Protein AF-A0A5C6FX57-F1 (afdb_monomer)

Secondary structure (DSSP, 8-state):
--HHHHHHHHHHHHHHHHHHHHHHHHHHHHHHHHHHHTT----HHHHHHHHHTT--HHHHHHHHHHHHHTT----HHHHHHHHHTT--HHHHHHHHHHHHHTT----HHHHHHHHHHHHHT-

Solvent-accessible surface area (backbone atoms only — not comparable to full-atom values): 6804 Å² total; per-residue (Å²): 130,61,67,67,61,52,50,53,52,50,51,52,52,50,53,52,50,51,51,52,52,50,49,55,50,52,65,54,47,54,52,48,51,53,30,47,75,59,74,42,90,66,49,70,65,58,56,51,51,37,50,76,69,71,45,70,54,61,58,54,42,53,22,46,41,50,26,41,73,54,72,44,94,76,57,70,66,57,55,50,49,38,41,73,72,53,21,43,48,61,60,35,24,51,52,54,31,50,37,52,74,69,70,49,93,78,56,70,68,58,49,43,51,50,24,25,54,64,48,72,77,109

Mean predicted aligned error: 9.22 Å

InterPro domains:
  IPR022853 Flotillin-like protein FloA [PF12127] (12-117)

Organism: NCBI:txid2527996

Foldseek 3Di:
DDVVVVVVVVVVVVVVVCVVVVVVVVVLVVLVVLCVVLVAPDDSVNSVVCVVVVHPSNQLSVLVSLQSVLVHDDHSVLLVVLVVLVFRSNVLSVVNSVCSVVVHDDDSVVSSVVRNVVRVVD

pLDDT: mean 81.26, std 10.36, range [54.94, 93.69]

Radius of gyration: 20.28 Å; Cα contacts (8 Å, |Δi|>4): 109; chains: 1; bounding box: 47×22×67 Å

Structure (mmCIF, N/CA/C/O backbone):
data_AF-A0A5C6FX57-F1
#
_entry.id   AF-A0A5C6FX57-F1
#
loop_
_atom_site.group_PDB
_atom_site.id
_atom_site.typ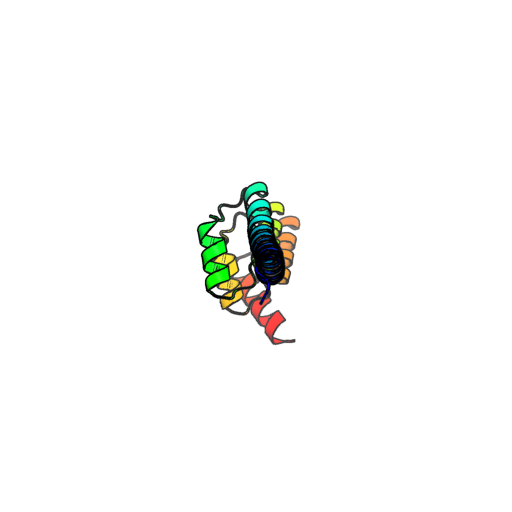e_symbol
_atom_site.label_atom_id
_atom_site.label_alt_id
_atom_site.label_comp_id
_atom_site.label_asym_id
_atom_site.label_entity_id
_atom_site.label_seq_id
_atom_site.pdbx_PDB_ins_code
_atom_site.Cartn_x
_atom_site.Cartn_y
_atom_site.Cartn_z
_atom_site.occupancy
_atom_site.B_iso_or_equiv
_atom_site.auth_seq_id
_atom_site.auth_comp_id
_atom_site.auth_asym_id
_atom_site.auth_atom_id
_atom_site.pdbx_PDB_model_num
ATOM 1 N N . MET A 1 1 ? 19.496 -1.431 -48.154 1.00 57.31 1 MET A N 1
ATOM 2 C CA . MET A 1 1 ? 18.707 -0.801 -47.073 1.00 57.31 1 MET A CA 1
ATOM 3 C C . MET A 1 1 ? 19.637 0.145 -46.346 1.00 57.31 1 MET A C 1
ATOM 5 O O . MET A 1 1 ? 20.649 -0.314 -45.841 1.00 57.31 1 MET A O 1
ATOM 9 N N . ASN A 1 2 ? 19.368 1.446 -46.405 1.00 75.31 2 ASN A N 1
ATOM 10 C CA . ASN A 1 2 ? 20.302 2.470 -45.937 1.00 75.31 2 ASN A CA 1
ATOM 11 C C . ASN A 1 2 ? 20.454 2.373 -44.413 1.00 75.31 2 ASN A C 1
ATOM 13 O O . ASN A 1 2 ? 19.446 2.355 -43.707 1.00 75.31 2 ASN A O 1
ATOM 17 N N . ASN A 1 3 ? 21.689 2.325 -43.910 1.00 80.38 3 ASN A N 1
ATOM 18 C CA . ASN A 1 3 ? 21.979 2.251 -42.473 1.00 80.38 3 ASN A CA 1
ATOM 19 C C . ASN A 1 3 ? 21.306 3.388 -41.682 1.00 80.38 3 ASN A C 1
ATOM 21 O O . ASN A 1 3 ? 20.881 3.169 -40.554 1.00 80.38 3 ASN A O 1
ATOM 25 N N . GLU A 1 4 ? 21.119 4.550 -42.310 1.00 83.56 4 GLU A N 1
ATOM 26 C CA . GLU A 1 4 ? 20.362 5.692 -41.778 1.00 83.56 4 GLU A CA 1
ATOM 27 C C . GLU A 1 4 ? 18.907 5.335 -41.422 1.00 83.56 4 GLU A C 1
ATOM 29 O O . GLU A 1 4 ? 18.419 5.668 -40.346 1.00 83.56 4 GLU A O 1
ATOM 34 N N . LEU A 1 5 ? 18.211 4.587 -42.288 1.00 83.38 5 LEU A N 1
ATOM 35 C CA . LEU A 1 5 ? 16.834 4.140 -42.035 1.00 83.38 5 LEU A CA 1
ATOM 36 C C . LEU A 1 5 ? 16.777 3.147 -40.868 1.00 83.38 5 LEU A C 1
ATOM 38 O O . LEU A 1 5 ? 15.864 3.207 -40.049 1.00 83.38 5 LEU A O 1
ATOM 42 N N . ILE A 1 6 ? 17.770 2.260 -40.767 1.00 86.19 6 ILE A N 1
ATOM 43 C CA . ILE A 1 6 ? 17.876 1.296 -39.665 1.00 86.19 6 ILE A CA 1
ATOM 44 C C . ILE A 1 6 ? 18.150 2.036 -38.347 1.00 86.19 6 ILE 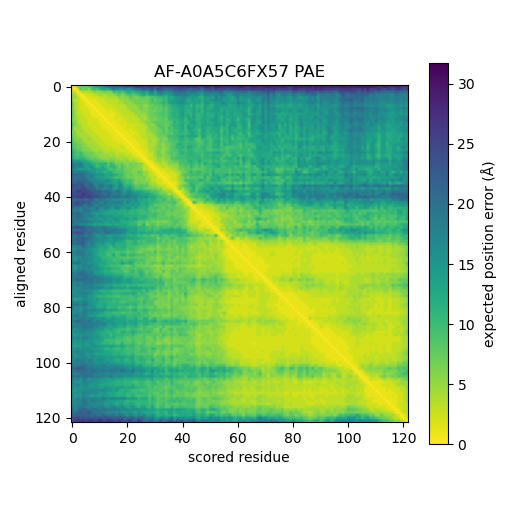A C 1
ATOM 46 O O . ILE A 1 6 ? 17.496 1.749 -37.348 1.00 86.19 6 ILE A O 1
ATOM 50 N N . ALA A 1 7 ? 19.049 3.024 -38.347 1.00 87.06 7 ALA A N 1
ATOM 51 C CA . ALA A 1 7 ? 19.370 3.828 -37.171 1.00 87.06 7 ALA A CA 1
ATOM 52 C C . ALA A 1 7 ? 18.152 4.611 -36.652 1.00 87.06 7 ALA A C 1
ATOM 54 O O . ALA A 1 7 ? 17.883 4.593 -35.452 1.00 87.06 7 ALA A O 1
ATOM 55 N N . VAL A 1 8 ? 17.370 5.230 -37.545 1.00 89.44 8 VAL A N 1
ATOM 56 C CA . VAL A 1 8 ? 16.142 5.953 -37.173 1.00 89.44 8 VAL A CA 1
ATOM 57 C C . VAL A 1 8 ? 15.088 5.008 -36.590 1.00 89.44 8 VAL A C 1
ATOM 59 O O . VAL A 1 8 ? 14.486 5.325 -35.565 1.00 89.44 8 VAL A O 1
ATOM 62 N N . ILE A 1 9 ? 14.889 3.828 -37.189 1.00 89.50 9 ILE A N 1
ATOM 63 C CA . ILE A 1 9 ? 13.929 2.833 -36.685 1.00 89.50 9 ILE A CA 1
ATOM 64 C C . ILE A 1 9 ? 14.350 2.321 -35.304 1.00 89.50 9 ILE A C 1
ATOM 66 O O . ILE A 1 9 ? 13.518 2.253 -34.401 1.00 89.50 9 ILE A O 1
ATOM 70 N N . VAL A 1 10 ? 15.634 2.006 -35.110 1.00 91.50 10 VAL A N 1
ATOM 71 C CA . VAL A 1 10 ? 16.163 1.545 -33.818 1.00 91.50 10 VAL A CA 1
ATOM 72 C C . VAL A 1 10 ? 16.041 2.638 -32.757 1.00 91.50 10 VAL A C 1
ATOM 74 O O . VAL A 1 10 ? 15.576 2.355 -31.656 1.00 91.50 10 VAL A O 1
ATOM 77 N N . ALA A 1 11 ? 16.387 3.886 -33.079 1.00 90.81 11 ALA A N 1
ATOM 78 C CA . ALA A 1 11 ? 16.260 5.012 -32.156 1.00 90.81 11 ALA A CA 1
ATOM 79 C C . ALA A 1 11 ? 14.798 5.268 -31.754 1.00 90.81 11 ALA A C 1
ATOM 81 O O . ALA A 1 11 ? 14.513 5.469 -30.572 1.00 90.81 11 ALA A O 1
ATOM 82 N N . ALA A 1 12 ? 13.863 5.196 -32.707 1.00 90.56 12 ALA A N 1
ATOM 83 C CA . ALA A 1 12 ? 12.434 5.320 -32.432 1.00 90.56 12 ALA A CA 1
ATOM 84 C C . ALA A 1 12 ? 11.930 4.189 -31.519 1.00 90.56 12 ALA A C 1
ATOM 86 O O . ALA A 1 12 ? 11.226 4.450 -30.543 1.00 90.56 12 ALA A O 1
ATOM 87 N N . PHE A 1 13 ? 12.340 2.944 -31.778 1.00 92.88 13 PHE A N 1
ATOM 88 C CA . PHE A 1 13 ? 11.988 1.803 -30.930 1.00 92.88 13 PHE A CA 1
ATOM 89 C C . PHE A 1 13 ? 12.553 1.942 -29.514 1.00 92.88 13 PHE A C 1
ATOM 91 O O . PHE A 1 13 ? 11.846 1.684 -28.539 1.00 92.88 13 PHE A O 1
ATOM 98 N N . LEU A 1 14 ? 13.804 2.392 -29.388 1.00 93.69 14 LEU A N 1
ATOM 99 C CA . LEU A 1 14 ? 14.455 2.606 -28.099 1.00 93.69 14 LEU A CA 1
ATOM 100 C C . LEU A 1 14 ? 13.744 3.702 -27.294 1.00 93.69 14 LEU A C 1
ATOM 102 O O . LEU A 1 14 ? 13.498 3.527 -26.103 1.00 93.69 14 LEU A O 1
ATOM 106 N N . ALA A 1 15 ? 13.359 4.802 -27.946 1.00 91.75 15 ALA A N 1
ATOM 107 C CA . ALA A 1 15 ? 12.623 5.891 -27.313 1.00 91.75 15 ALA A CA 1
ATOM 108 C C . ALA A 1 15 ? 11.255 5.427 -26.783 1.00 91.75 15 ALA A C 1
ATOM 110 O O . ALA A 1 15 ? 10.903 5.719 -25.639 1.00 91.75 15 ALA A O 1
ATOM 111 N N . VAL A 1 16 ? 10.509 4.650 -27.577 1.00 91.81 16 VAL A N 1
ATOM 112 C CA . VAL A 1 16 ? 9.226 4.066 -27.151 1.00 91.81 16 VAL A CA 1
ATOM 113 C C . VAL A 1 16 ? 9.430 3.078 -26.002 1.00 91.81 16 VAL A C 1
ATOM 115 O O . VAL A 1 16 ? 8.698 3.126 -25.015 1.00 91.81 16 VAL A O 1
ATOM 118 N N . PHE A 1 17 ? 10.446 2.219 -26.082 1.00 92.19 17 PHE A N 1
ATOM 119 C CA . PHE A 1 17 ? 10.761 1.259 -25.026 1.00 92.19 17 PHE A CA 1
ATOM 120 C C . PHE A 1 17 ? 11.077 1.956 -23.696 1.00 92.19 17 PHE A C 1
ATOM 122 O O . PHE A 1 17 ? 10.507 1.605 -22.663 1.00 92.19 17 PHE A O 1
ATOM 129 N N . ILE A 1 18 ? 11.918 2.994 -23.723 1.00 90.06 18 ILE A N 1
ATOM 130 C CA . ILE A 1 18 ? 12.254 3.794 -22.538 1.00 90.06 18 ILE A CA 1
ATOM 131 C C . ILE A 1 18 ? 10.998 4.455 -21.958 1.00 90.06 18 ILE A C 1
ATOM 133 O O . ILE A 1 18 ? 10.802 4.411 -20.745 1.00 90.06 18 ILE A O 1
ATOM 137 N N . LEU A 1 19 ? 10.116 5.012 -22.793 1.00 88.75 19 LEU A N 1
ATOM 138 C CA . LEU A 1 19 ? 8.856 5.618 -22.346 1.00 88.75 19 LEU A CA 1
ATOM 139 C C . LEU A 1 19 ? 7.922 4.618 -21.656 1.00 88.75 19 LEU A C 1
ATOM 141 O O . LEU A 1 19 ? 7.332 4.935 -20.618 1.00 88.75 19 LEU A O 1
ATOM 145 N N . VAL A 1 20 ? 7.794 3.407 -22.201 1.00 86.69 20 VAL A N 1
ATOM 146 C CA . VAL A 1 20 ? 6.977 2.341 -21.605 1.00 86.69 20 VAL A CA 1
ATOM 147 C C . VAL A 1 20 ? 7.561 1.915 -20.262 1.00 86.69 20 VAL A C 1
ATOM 149 O O . VAL A 1 20 ? 6.840 1.885 -19.263 1.00 86.69 20 VAL A O 1
ATOM 152 N N . VAL A 1 21 ? 8.869 1.651 -20.203 1.00 84.31 21 VAL A N 1
ATOM 153 C CA . VAL A 1 21 ? 9.545 1.259 -18.959 1.00 84.31 21 VAL A CA 1
ATOM 154 C C . VAL A 1 21 ? 9.431 2.363 -17.908 1.00 84.31 21 VAL A C 1
ATOM 156 O O . VAL A 1 21 ? 9.048 2.078 -16.774 1.00 84.31 21 VAL A O 1
ATOM 159 N N . ALA A 1 22 ? 9.677 3.622 -18.278 1.00 82.81 22 ALA A N 1
ATOM 160 C CA . ALA A 1 22 ? 9.555 4.766 -17.379 1.00 82.81 22 ALA A CA 1
ATOM 161 C C . ALA A 1 22 ? 8.127 4.911 -16.837 1.00 82.81 22 ALA A C 1
ATOM 163 O O . ALA A 1 22 ? 7.935 5.121 -15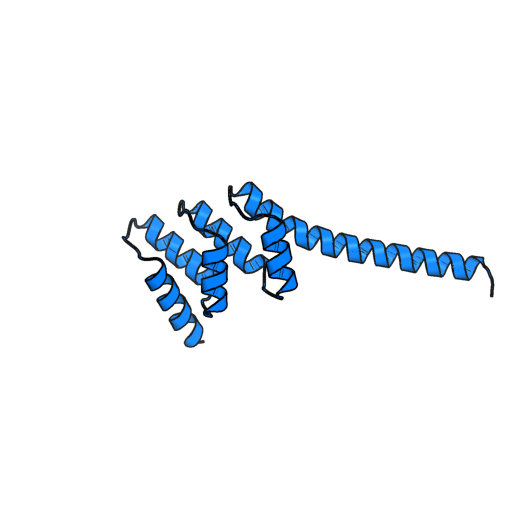.641 1.00 82.81 22 ALA A O 1
ATOM 164 N N . THR A 1 23 ? 7.114 4.730 -17.686 1.00 78.44 23 THR A N 1
ATOM 165 C CA . THR A 1 23 ? 5.707 4.800 -17.275 1.00 78.44 23 THR A CA 1
ATOM 166 C C . THR A 1 23 ? 5.359 3.676 -16.298 1.00 78.44 23 THR A C 1
ATOM 168 O O . THR A 1 23 ? 4.753 3.927 -15.257 1.00 78.44 23 THR A O 1
ATOM 171 N N . VAL A 1 24 ? 5.791 2.441 -16.566 1.00 76.88 24 VAL A N 1
ATOM 172 C CA . VAL A 1 24 ? 5.585 1.304 -15.653 1.00 76.88 24 VAL A CA 1
ATOM 173 C C . VAL A 1 24 ? 6.286 1.535 -14.310 1.00 76.88 24 VAL A C 1
ATOM 175 O O . VAL A 1 24 ? 5.679 1.285 -13.264 1.00 76.88 24 VAL A O 1
ATOM 178 N N . PHE A 1 25 ? 7.513 2.067 -14.327 1.00 75.69 25 PHE A N 1
ATOM 179 C CA . PHE A 1 25 ? 8.267 2.426 -13.124 1.00 75.69 25 PHE A CA 1
ATOM 180 C C . PHE A 1 25 ? 7.566 3.514 -12.305 1.00 75.69 25 PHE A C 1
ATOM 182 O O . PHE A 1 25 ? 7.366 3.344 -11.102 1.00 75.69 25 PHE A O 1
ATOM 189 N N . LEU A 1 26 ? 7.117 4.600 -12.939 1.00 71.62 26 LEU A N 1
ATOM 190 C CA . LEU A 1 26 ? 6.394 5.684 -12.266 1.00 71.62 26 LEU A CA 1
ATOM 191 C C . LEU A 1 26 ? 5.069 5.204 -11.655 1.00 71.62 26 LEU A C 1
ATOM 193 O O . LEU A 1 26 ? 4.702 5.626 -10.556 1.00 71.62 26 LEU A O 1
ATOM 197 N N . LEU A 1 27 ? 4.370 4.281 -12.322 1.00 66.81 27 LEU A N 1
ATOM 198 C CA . LEU A 1 27 ? 3.157 3.646 -11.795 1.00 66.81 27 LEU A CA 1
ATOM 199 C C . LEU A 1 27 ? 3.432 2.725 -10.596 1.00 66.81 27 LEU A C 1
ATOM 201 O O . LEU A 1 27 ? 2.528 2.482 -9.804 1.00 66.81 27 LEU A O 1
ATOM 205 N N . LEU A 1 28 ? 4.646 2.184 -10.464 1.00 66.81 28 LEU A N 1
ATOM 206 C CA . LEU A 1 28 ? 5.065 1.374 -9.314 1.00 66.81 28 LEU A CA 1
ATOM 207 C C . LEU A 1 28 ? 5.484 2.243 -8.121 1.00 66.81 28 LEU A C 1
ATOM 209 O O . LEU A 1 28 ? 5.153 1.926 -6.981 1.00 66.81 28 LEU A O 1
ATOM 213 N N . ILE A 1 29 ? 6.186 3.346 -8.387 1.00 69.25 29 ILE A N 1
ATOM 214 C CA . ILE A 1 29 ? 6.726 4.233 -7.351 1.00 69.25 29 ILE A CA 1
ATOM 215 C C . ILE A 1 29 ? 5.617 5.039 -6.666 1.00 69.25 29 ILE A C 1
ATOM 217 O O . ILE A 1 29 ? 5.672 5.223 -5.454 1.00 69.25 29 ILE A O 1
ATOM 221 N N . ARG A 1 30 ? 4.593 5.491 -7.404 1.00 68.25 30 ARG A N 1
ATOM 222 C CA . ARG A 1 30 ? 3.509 6.325 -6.851 1.00 68.25 30 ARG A CA 1
ATOM 223 C C . ARG A 1 30 ? 2.774 5.682 -5.656 1.00 68.25 30 ARG A C 1
ATOM 225 O O . ARG A 1 30 ? 2.761 6.310 -4.599 1.00 68.25 30 ARG A O 1
ATOM 232 N N . PRO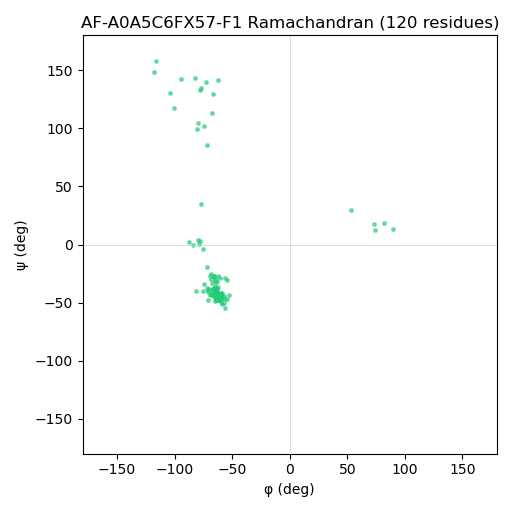 A 1 31 ? 2.225 4.453 -5.756 1.00 65.62 31 PRO A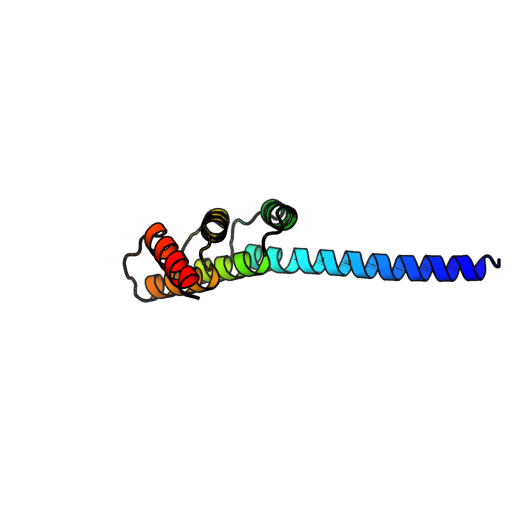 N 1
ATOM 233 C CA . PRO A 1 31 ? 1.562 3.800 -4.624 1.00 65.62 31 PRO A CA 1
ATOM 234 C C . PRO A 1 31 ? 2.526 3.493 -3.475 1.00 65.62 31 PRO A C 1
ATOM 236 O O . PRO A 1 31 ? 2.160 3.612 -2.310 1.00 65.62 31 PRO A O 1
ATOM 239 N N . TRP A 1 32 ? 3.773 3.126 -3.788 1.00 68.00 32 TRP A N 1
ATOM 240 C CA . TRP A 1 32 ? 4.779 2.834 -2.768 1.00 68.00 32 TRP A CA 1
ATOM 241 C C . TRP A 1 32 ? 5.134 4.061 -1.931 1.00 68.00 32 TRP A C 1
ATOM 243 O O . TRP A 1 32 ? 5.144 3.991 -0.703 1.00 68.00 32 TRP A O 1
ATOM 253 N N . LEU A 1 33 ? 5.359 5.196 -2.592 1.00 64.56 33 LEU A N 1
ATOM 254 C CA . LEU A 1 33 ? 5.696 6.447 -1.929 1.00 64.56 33 LEU A CA 1
ATOM 255 C C . LEU A 1 33 ? 4.549 6.933 -1.034 1.00 64.56 33 LEU A C 1
ATOM 257 O O . LEU A 1 33 ? 4.798 7.414 0.066 1.00 64.56 33 LEU A O 1
ATOM 261 N N . GLN A 1 34 ? 3.301 6.751 -1.472 1.00 65.06 34 GLN A N 1
ATOM 262 C CA . GLN A 1 34 ? 2.113 7.093 -0.689 1.00 65.06 34 GLN A CA 1
ATOM 263 C C . GLN A 1 34 ? 2.042 6.285 0.614 1.00 65.06 34 GLN A C 1
ATOM 265 O O . GLN A 1 34 ? 1.793 6.854 1.675 1.00 65.06 34 GLN A O 1
ATOM 270 N N . VAL A 1 35 ? 2.330 4.979 0.572 1.00 65.31 35 VAL A N 1
ATOM 271 C CA . VAL A 1 35 ? 2.343 4.152 1.789 1.00 65.31 35 VAL A CA 1
ATOM 272 C C . VAL A 1 35 ? 3.530 4.488 2.696 1.00 65.31 35 VAL A C 1
ATOM 274 O O . VAL A 1 35 ? 3.358 4.571 3.912 1.00 65.31 35 VAL A O 1
ATOM 277 N N . PHE A 1 36 ? 4.709 4.743 2.119 1.00 62.94 36 PHE A N 1
ATOM 278 C CA . PHE A 1 36 ? 5.902 5.130 2.875 1.00 62.94 36 PHE A CA 1
ATOM 279 C C . PHE A 1 36 ? 5.711 6.465 3.615 1.00 62.94 36 PHE A C 1
ATOM 281 O O . PHE A 1 36 ? 6.007 6.561 4.804 1.00 62.94 36 PHE A O 1
ATOM 288 N N . LEU A 1 37 ? 5.146 7.476 2.943 1.00 59.03 37 LEU A N 1
ATOM 289 C CA . LEU A 1 37 ? 4.832 8.785 3.535 1.00 59.03 37 LEU A CA 1
ATOM 290 C C . LEU A 1 37 ? 3.755 8.707 4.622 1.00 59.03 37 LEU A C 1
ATOM 292 O O . LEU A 1 37 ? 3.754 9.520 5.540 1.00 59.03 37 LEU A O 1
ATOM 296 N N . SER A 1 38 ? 2.866 7.718 4.542 1.00 59.00 38 SER A N 1
ATOM 297 C CA . SER A 1 38 ? 1.802 7.506 5.530 1.00 59.00 38 SER A CA 1
ATOM 298 C C . SER A 1 38 ? 2.292 6.798 6.799 1.00 59.00 38 SER A C 1
ATOM 300 O O . SER A 1 38 ? 1.485 6.463 7.659 1.00 59.00 38 SER A O 1
ATOM 302 N N . GLY A 1 39 ? 3.599 6.526 6.925 1.00 54.94 39 GLY A N 1
ATOM 303 C CA . GLY A 1 39 ? 4.166 5.791 8.062 1.00 54.94 39 GLY A CA 1
ATOM 304 C C . GLY A 1 39 ? 3.875 4.288 8.024 1.00 54.94 39 GLY A C 1
ATOM 305 O O . GLY A 1 39 ? 4.092 3.581 9.010 1.00 54.94 39 GLY A O 1
ATOM 306 N N . GLY A 1 40 ? 3.388 3.787 6.886 1.00 60.38 40 GLY A N 1
ATOM 307 C CA . GLY A 1 40 ? 3.060 2.388 6.684 1.00 60.38 40 GLY A CA 1
ATOM 308 C C . GLY A 1 40 ? 4.281 1.516 6.445 1.00 60.38 40 GLY A C 1
ATOM 309 O O . GLY A 1 40 ? 5.122 1.822 5.602 1.00 60.38 40 GLY A O 1
ATOM 310 N N . LYS A 1 41 ? 4.344 0.357 7.106 1.00 56.28 41 LYS A N 1
ATOM 311 C CA . LYS A 1 41 ? 5.408 -0.648 6.919 1.00 56.28 41 LYS A CA 1
ATOM 312 C C . LYS A 1 41 ? 5.235 -1.472 5.631 1.00 56.28 41 LYS A C 1
ATOM 314 O O . LYS A 1 41 ? 5.540 -2.663 5.615 1.00 56.28 41 LYS A O 1
ATOM 319 N N . ALA A 1 42 ? 4.733 -0.890 4.541 1.00 61.00 42 ALA A N 1
ATOM 320 C CA . ALA A 1 42 ? 4.700 -1.611 3.272 1.00 61.00 42 ALA A CA 1
ATOM 321 C C . ALA A 1 42 ? 6.084 -1.567 2.626 1.00 61.00 42 ALA A C 1
ATOM 323 O O . ALA A 1 42 ? 6.514 -0.560 2.061 1.00 61.00 42 ALA A O 1
ATOM 324 N N . SER A 1 43 ? 6.791 -2.691 2.707 1.00 62.28 43 SER A N 1
ATOM 325 C CA . SER A 1 43 ? 8.054 -2.859 2.001 1.00 62.28 43 SER A CA 1
ATOM 326 C C . SER A 1 43 ? 7.815 -2.777 0.483 1.00 62.28 43 SER A C 1
ATOM 328 O O . SER A 1 43 ? 6.813 -3.319 -0.002 1.00 62.28 43 SER A O 1
ATOM 330 N N . PRO A 1 44 ? 8.714 -2.151 -0.302 1.00 63.09 44 PRO A N 1
ATOM 331 C CA . PRO A 1 44 ? 8.590 -2.128 -1.762 1.00 63.09 44 PRO A CA 1
ATOM 332 C C . PRO A 1 44 ? 8.502 -3.540 -2.363 1.00 63.09 44 PRO A C 1
ATOM 334 O O . PRO A 1 44 ? 7.813 -3.747 -3.361 1.00 63.09 44 PRO A O 1
ATOM 337 N N . LEU A 1 45 ? 9.104 -4.534 -1.698 1.00 63.91 45 LEU A N 1
ATOM 338 C CA . LEU A 1 45 ? 8.980 -5.953 -2.044 1.00 63.91 45 LEU A CA 1
ATOM 339 C C . LEU A 1 45 ? 7.545 -6.485 -1.916 1.00 63.91 45 LEU A C 1
ATOM 341 O O . LEU A 1 45 ? 7.111 -7.256 -2.766 1.00 63.91 45 LEU A O 1
ATOM 345 N N . THR A 1 46 ? 6.782 -6.057 -0.908 1.00 67.88 46 THR A N 1
ATOM 346 C CA . THR A 1 46 ? 5.378 -6.462 -0.731 1.00 67.88 46 THR A CA 1
ATOM 347 C C . THR A 1 46 ? 4.509 -5.911 -1.859 1.00 67.88 46 THR A C 1
ATOM 349 O O . THR A 1 46 ? 3.650 -6.612 -2.389 1.00 67.88 46 THR A O 1
ATOM 352 N N . ILE A 1 47 ? 4.765 -4.670 -2.278 1.00 71.50 47 ILE A N 1
ATOM 353 C CA . ILE A 1 47 ? 4.070 -4.044 -3.408 1.00 71.50 47 ILE A CA 1
ATOM 354 C C . ILE A 1 47 ? 4.399 -4.745 -4.724 1.00 71.50 47 ILE A C 1
ATOM 356 O O . ILE A 1 47 ? 3.501 -5.035 -5.518 1.00 71.50 47 ILE A O 1
ATOM 360 N N . LEU A 1 48 ? 5.673 -5.076 -4.927 1.00 68.69 48 LEU A N 1
ATOM 361 C CA . LEU A 1 48 ? 6.112 -5.847 -6.081 1.00 68.69 48 LEU A CA 1
ATOM 362 C C . LEU A 1 48 ? 5.466 -7.244 -6.104 1.00 68.69 48 LEU A C 1
ATOM 364 O O . LEU A 1 48 ? 4.965 -7.664 -7.146 1.00 68.69 48 LEU A O 1
ATOM 368 N N . ALA A 1 49 ? 5.398 -7.926 -4.957 1.00 71.56 49 ALA A N 1
ATOM 369 C CA . ALA A 1 49 ? 4.765 -9.237 -4.819 1.00 71.56 49 ALA A CA 1
ATOM 370 C C . ALA A 1 49 ? 3.253 -9.197 -5.099 1.00 71.56 49 ALA A C 1
ATOM 372 O O . ALA A 1 49 ? 2.738 -10.066 -5.802 1.00 71.56 49 ALA A O 1
ATOM 373 N N . MET A 1 50 ? 2.540 -8.172 -4.617 1.00 74.06 50 MET A N 1
ATOM 374 C CA . MET A 1 50 ? 1.119 -7.971 -4.933 1.00 74.06 50 MET A CA 1
ATOM 375 C C . MET A 1 50 ? 0.894 -7.789 -6.436 1.00 74.06 50 MET A C 1
ATOM 377 O O . MET A 1 50 ? -0.026 -8.379 -7.003 1.00 74.06 50 MET A O 1
ATOM 381 N N . ARG A 1 51 ? 1.753 -6.999 -7.091 1.00 70.00 51 ARG A N 1
ATOM 382 C CA . ARG A 1 51 ? 1.631 -6.729 -8.525 1.00 70.00 51 ARG A CA 1
ATOM 383 C C . ARG A 1 51 ? 1.962 -7.956 -9.373 1.00 70.00 51 ARG A C 1
ATOM 385 O O . ARG A 1 51 ? 1.257 -8.209 -10.343 1.00 70.00 51 ARG A O 1
ATOM 392 N N . LEU A 1 52 ? 2.961 -8.750 -8.977 1.00 74.38 52 LEU A N 1
ATOM 393 C CA . LEU A 1 52 ? 3.273 -10.036 -9.613 1.00 74.38 52 LEU A CA 1
ATOM 394 C C . LEU A 1 52 ? 2.116 -11.039 -9.474 1.00 74.38 52 LEU A C 1
ATOM 396 O O . LEU A 1 52 ? 1.871 -11.827 -10.381 1.00 74.38 52 LEU A O 1
ATOM 400 N N . ARG A 1 53 ? 1.364 -10.972 -8.368 1.00 74.38 53 ARG A N 1
ATOM 401 C CA . ARG A 1 53 ? 0.155 -11.776 -8.132 1.00 74.38 53 ARG A CA 1
ATOM 402 C C . ARG A 1 53 ? -1.094 -11.249 -8.861 1.00 74.38 53 ARG A C 1
ATOM 404 O O . ARG A 1 53 ? -2.162 -11.826 -8.703 1.00 74.38 53 ARG A O 1
ATOM 411 N N . GLY A 1 54 ? -0.988 -10.161 -9.632 1.00 67.88 54 GLY A N 1
ATOM 412 C CA . GLY A 1 54 ? -2.112 -9.572 -10.372 1.00 67.88 54 GLY A CA 1
ATOM 413 C C . GLY A 1 54 ? -3.142 -8.837 -9.503 1.00 67.88 54 GLY A C 1
ATOM 414 O O . GLY A 1 54 ? -4.257 -8.593 -9.952 1.00 67.88 54 GLY A O 1
ATOM 415 N N . MET A 1 55 ? -2.796 -8.481 -8.263 1.00 73.06 55 MET A N 1
ATOM 416 C CA . MET A 1 55 ? -3.702 -7.810 -7.326 1.00 73.06 55 MET A CA 1
ATOM 417 C C . MET A 1 55 ? -3.753 -6.289 -7.589 1.00 73.06 55 MET A C 1
ATOM 419 O O . MET A 1 55 ? -2.711 -5.697 -7.901 1.00 73.06 55 MET A O 1
ATOM 423 N N . PRO A 1 56 ? -4.912 -5.611 -7.438 1.00 76.69 56 PRO A N 1
ATOM 424 C CA . PRO A 1 56 ? -5.011 -4.161 -7.602 1.00 76.69 56 PRO A CA 1
ATOM 425 C C . PRO A 1 56 ? -4.341 -3.424 -6.434 1.00 76.69 56 PRO A C 1
ATOM 427 O O . PRO A 1 56 ? -4.972 -3.014 -5.461 1.00 76.69 56 PRO A O 1
ATOM 430 N N . VAL A 1 57 ? -3.029 -3.223 -6.566 1.00 75.25 57 VAL A N 1
ATOM 431 C CA . VAL A 1 57 ? -2.169 -2.551 -5.578 1.00 75.25 57 VAL A CA 1
ATOM 432 C C . VAL A 1 57 ? -2.712 -1.181 -5.186 1.00 75.25 57 VAL A C 1
ATOM 434 O O . VAL A 1 57 ? -2.715 -0.844 -4.008 1.00 75.25 57 VAL A O 1
ATOM 437 N N . LYS A 1 58 ? -3.178 -0.394 -6.164 1.00 78.62 58 LYS A N 1
ATOM 438 C CA . LYS A 1 58 ? -3.644 0.976 -5.925 1.00 78.62 58 LYS A CA 1
ATOM 439 C C . LYS A 1 58 ? -4.765 1.007 -4.882 1.00 78.62 58 LYS A C 1
ATOM 441 O O . LYS A 1 58 ? -4.646 1.728 -3.903 1.00 78.62 58 LYS A O 1
ATOM 446 N N . THR A 1 59 ? -5.796 0.181 -5.057 1.00 82.62 59 THR A N 1
ATOM 447 C CA . THR A 1 59 ? -6.963 0.143 -4.164 1.00 82.62 59 THR A CA 1
ATOM 448 C C . THR A 1 59 ? -6.583 -0.282 -2.746 1.00 82.62 59 THR A C 1
ATOM 450 O O . THR A 1 59 ? -7.055 0.302 -1.778 1.00 82.62 59 THR A O 1
ATOM 453 N N . ILE A 1 60 ? -5.685 -1.261 -2.611 1.00 84.94 60 ILE A N 1
ATOM 454 C CA . ILE A 1 60 ? -5.223 -1.748 -1.302 1.00 84.94 60 ILE A CA 1
ATOM 455 C C . ILE A 1 60 ? -4.366 -0.698 -0.596 1.00 84.94 60 ILE A C 1
ATOM 457 O O . ILE A 1 60 ? -4.534 -0.477 0.600 1.00 84.94 60 ILE A O 1
ATOM 461 N N . CYS A 1 61 ? -3.459 -0.041 -1.322 1.00 82.31 61 CYS A N 1
ATOM 462 C CA . CYS A 1 61 ? -2.638 1.035 -0.778 1.00 82.31 61 CYS A CA 1
ATOM 463 C C . CYS A 1 61 ? -3.490 2.239 -0.359 1.00 82.31 61 CYS A C 1
ATOM 465 O O . CYS A 1 61 ? -3.278 2.760 0.729 1.00 82.31 61 CYS A O 1
ATOM 467 N N . ASP A 1 62 ? -4.467 2.647 -1.172 1.00 84.81 62 ASP A N 1
ATOM 468 C CA . ASP A 1 62 ? -5.371 3.757 -0.847 1.00 84.81 62 ASP A CA 1
ATOM 469 C C . ASP A 1 62 ? -6.189 3.451 0.424 1.00 84.81 62 ASP A C 1
ATOM 471 O O . ASP A 1 62 ? -6.205 4.257 1.356 1.00 84.81 62 ASP A O 1
ATOM 475 N N . ALA A 1 63 ? -6.774 2.250 0.513 1.00 87.12 63 ALA A N 1
ATOM 476 C CA . ALA A 1 63 ? -7.490 1.781 1.702 1.00 87.12 63 ALA A CA 1
ATOM 477 C C . ALA A 1 63 ? -6.583 1.727 2.945 1.00 87.12 63 ALA A C 1
ATOM 479 O O . ALA A 1 63 ? -6.968 2.175 4.023 1.00 87.12 63 ALA A O 1
ATOM 480 N N . TYR A 1 64 ? -5.354 1.225 2.795 1.00 86.06 64 TYR A N 1
ATOM 481 C CA . TYR A 1 64 ? -4.367 1.175 3.873 1.00 86.06 64 TYR A CA 1
ATOM 482 C C . TYR A 1 64 ? -4.043 2.562 4.425 1.00 86.06 64 TYR A C 1
ATOM 484 O O . TYR A 1 64 ? -4.102 2.788 5.632 1.00 86.06 64 TYR A O 1
ATOM 492 N N . VAL A 1 65 ? -3.715 3.495 3.531 1.00 83.75 65 VAL A N 1
ATOM 493 C CA . VAL A 1 65 ? -3.371 4.874 3.886 1.00 83.75 65 VAL A CA 1
ATOM 494 C C . VAL A 1 65 ? -4.533 5.538 4.609 1.00 83.75 65 VAL A C 1
ATOM 496 O O . VAL A 1 65 ? -4.318 6.194 5.625 1.00 83.75 65 VAL A O 1
ATOM 499 N N . MET A 1 66 ? -5.761 5.310 4.142 1.00 87.25 66 MET A N 1
ATOM 500 C CA . MET A 1 66 ? -6.960 5.811 4.797 1.00 87.25 66 MET A CA 1
ATOM 501 C C . MET A 1 66 ? -7.096 5.290 6.236 1.00 87.25 66 MET A C 1
ATOM 503 O O . MET A 1 66 ? -7.275 6.089 7.150 1.00 87.25 66 MET A O 1
ATOM 507 N N . ILE A 1 67 ? -6.958 3.980 6.463 1.00 87.62 67 ILE A N 1
ATOM 508 C CA . ILE A 1 67 ? -7.092 3.386 7.806 1.00 87.62 67 ILE A CA 1
ATOM 509 C C . ILE A 1 67 ? -6.016 3.920 8.764 1.00 87.62 67 ILE A C 1
ATOM 511 O O . ILE A 1 67 ? -6.325 4.294 9.899 1.00 87.62 67 ILE A O 1
ATOM 515 N N . VAL A 1 68 ? -4.766 4.014 8.297 1.00 86.62 68 VAL A N 1
ATOM 516 C CA . VAL A 1 68 ? -3.658 4.568 9.091 1.00 86.62 68 VAL A CA 1
ATOM 517 C C . VAL A 1 68 ? -3.892 6.043 9.411 1.00 86.62 68 VAL A C 1
ATOM 519 O O . VAL A 1 68 ? -3.649 6.467 10.540 1.00 86.62 68 VAL A O 1
ATOM 522 N N . HIS A 1 69 ? -4.420 6.820 8.462 1.00 85.38 69 HIS A N 1
ATOM 523 C CA . HIS A 1 69 ? -4.736 8.231 8.676 1.00 85.38 69 HIS A CA 1
ATOM 524 C C . HIS A 1 69 ? -5.825 8.440 9.738 1.00 85.38 69 HIS A C 1
ATOM 526 O O . HIS A 1 69 ? -5.780 9.416 10.480 1.00 85.38 69 HIS 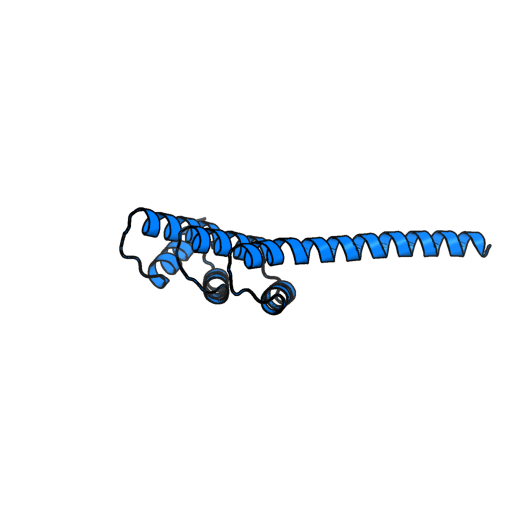A O 1
ATOM 532 N N . CYS A 1 70 ? -6.755 7.493 9.879 1.00 86.25 70 CYS A N 1
ATOM 533 C CA . CYS A 1 70 ? -7.766 7.507 10.940 1.00 86.25 70 CYS A CA 1
ATOM 534 C C . CYS A 1 70 ? -7.219 7.057 12.309 1.00 86.25 70 CYS A C 1
ATOM 536 O O . CYS A 1 70 ? -7.973 6.968 13.275 1.00 86.25 70 CYS A O 1
ATOM 538 N N . GLY A 1 71 ? -5.917 6.774 12.417 1.00 85.12 71 GLY A N 1
ATOM 539 C CA . GLY A 1 71 ? -5.262 6.389 13.667 1.00 85.12 71 GLY A CA 1
ATOM 540 C C . GLY A 1 71 ? -5.418 4.911 14.025 1.00 85.12 71 GLY A C 1
ATOM 541 O O . GLY A 1 71 ? -5.224 4.542 15.184 1.00 85.12 71 GLY A O 1
ATOM 542 N N . VAL A 1 72 ? -5.773 4.056 13.060 1.00 85.06 72 VAL A N 1
ATOM 543 C CA . VAL A 1 72 ? -5.866 2.606 13.261 1.00 85.06 72 VAL A CA 1
ATOM 544 C C . VAL A 1 72 ? -4.609 1.939 12.702 1.00 85.06 72 VAL A C 1
ATOM 546 O O . VAL A 1 72 ? -4.322 1.992 11.507 1.00 85.06 72 VAL A O 1
ATOM 549 N N . ALA A 1 73 ? -3.842 1.291 13.579 1.00 83.12 73 ALA A N 1
ATOM 550 C CA . ALA A 1 73 ? -2.642 0.561 13.192 1.00 83.12 73 ALA A CA 1
ATOM 551 C C . ALA A 1 73 ? -3.013 -0.821 12.633 1.00 83.12 73 ALA A C 1
ATOM 553 O O . ALA A 1 73 ? -3.247 -1.764 13.386 1.00 83.12 73 ALA A O 1
ATOM 554 N N . VAL A 1 74 ? -3.043 -0.939 11.306 1.00 84.06 74 VAL A N 1
ATOM 555 C CA . VAL A 1 74 ? -3.227 -2.209 10.587 1.00 84.06 74 VAL A CA 1
ATOM 556 C C . VAL A 1 74 ? -1.994 -2.549 9.768 1.00 84.06 74 VAL A C 1
ATOM 558 O O . VAL A 1 74 ? -1.195 -1.682 9.403 1.00 84.06 74 VAL A O 1
ATOM 561 N N . ASP A 1 75 ? -1.846 -3.834 9.464 1.00 84.06 75 ASP A N 1
ATOM 562 C CA . ASP A 1 75 ? -0.824 -4.311 8.544 1.00 84.06 75 ASP A CA 1
ATOM 563 C C . ASP A 1 75 ? -1.393 -4.442 7.127 1.00 84.06 75 ASP A C 1
ATOM 565 O O . ASP A 1 75 ? -2.530 -4.875 6.931 1.00 84.06 75 ASP A O 1
ATOM 569 N N . ILE A 1 76 ? -0.592 -4.108 6.112 1.00 82.38 76 ILE A N 1
ATOM 570 C CA . ILE A 1 76 ? -1.040 -4.183 4.715 1.00 82.38 76 ILE A CA 1
ATOM 571 C C . ILE A 1 76 ? -1.438 -5.612 4.319 1.00 82.38 76 ILE A C 1
ATOM 573 O O . ILE A 1 76 ? -2.344 -5.792 3.505 1.00 82.38 76 ILE A O 1
ATOM 577 N N . ASN A 1 77 ? -0.837 -6.638 4.935 1.00 82.75 77 ASN A N 1
ATOM 578 C CA . ASN A 1 77 ? -1.199 -8.028 4.680 1.00 82.75 77 ASN A CA 1
ATOM 579 C C . ASN A 1 77 ? -2.597 -8.370 5.219 1.00 82.75 77 ASN A C 1
ATOM 581 O O . ASN A 1 77 ? -3.244 -9.261 4.677 1.00 82.75 77 ASN A O 1
ATOM 585 N N . GLN A 1 78 ? -3.094 -7.684 6.256 1.00 86.38 78 GLN A N 1
ATOM 586 C CA . GLN A 1 78 ? -4.466 -7.888 6.745 1.00 86.38 78 GLN A CA 1
ATOM 587 C C . GLN A 1 78 ? -5.487 -7.385 5.722 1.00 86.38 78 GLN A C 1
ATOM 589 O O . GLN A 1 78 ? -6.449 -8.085 5.420 1.00 86.38 78 GLN A O 1
ATOM 594 N N . ILE A 1 79 ? -5.229 -6.224 5.117 1.00 87.81 79 ILE A N 1
ATOM 595 C CA . ILE A 1 79 ? -6.080 -5.665 4.057 1.00 87.81 79 ILE A CA 1
ATOM 596 C C . ILE A 1 79 ? -6.016 -6.534 2.799 1.00 87.81 79 ILE A C 1
ATOM 598 O O . ILE A 1 79 ? -7.042 -6.806 2.184 1.00 87.81 79 ILE A O 1
ATOM 602 N N . GLN A 1 80 ? -4.832 -7.043 2.443 1.00 84.12 80 GLN A N 1
ATOM 603 C CA . GLN A 1 80 ? -4.699 -8.018 1.357 1.00 84.12 80 GLN A CA 1
ATOM 604 C C . GLN A 1 80 ? -5.501 -9.293 1.631 1.00 84.12 80 GLN A C 1
ATOM 606 O O . GLN A 1 80 ? -6.160 -9.796 0.727 1.00 84.12 80 GLN A O 1
ATOM 611 N N . LYS A 1 81 ? -5.456 -9.828 2.859 1.00 87.38 81 LYS A N 1
ATOM 612 C CA . LYS A 1 81 ? -6.258 -10.999 3.239 1.00 87.38 81 LYS A CA 1
ATOM 613 C C . LYS A 1 81 ? -7.751 -10.706 3.122 1.00 87.38 81 LYS A C 1
ATOM 615 O O . LYS A 1 81 ? -8.449 -11.508 2.518 1.00 87.38 81 LYS A O 1
ATOM 620 N N . ALA A 1 82 ? -8.214 -9.554 3.608 1.00 88.81 82 ALA A N 1
ATOM 621 C CA . ALA A 1 82 ? -9.606 -9.132 3.459 1.00 88.81 82 ALA A CA 1
ATOM 622 C C . ALA A 1 82 ? -10.012 -9.033 1.976 1.00 88.81 82 ALA A C 1
ATOM 624 O 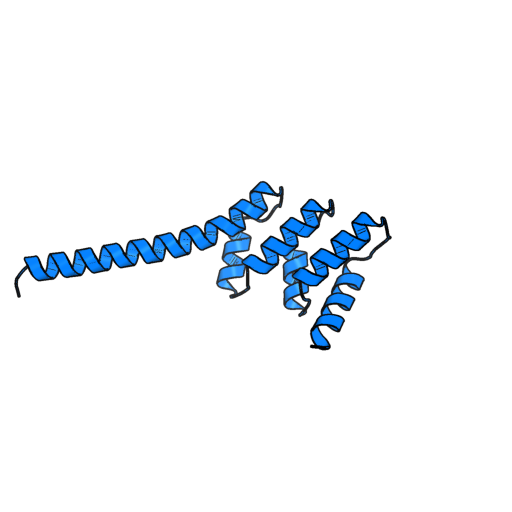O . ALA A 1 82 ? -11.041 -9.572 1.580 1.00 88.81 82 ALA A O 1
ATOM 625 N N . TYR A 1 83 ? -9.157 -8.447 1.131 1.00 88.50 83 TYR A N 1
ATOM 626 C CA . TYR A 1 83 ? -9.376 -8.397 -0.316 1.00 88.50 83 TYR A CA 1
ATOM 627 C C . TYR A 1 83 ? -9.469 -9.796 -0.945 1.00 88.50 83 TYR A C 1
ATOM 629 O O . TYR A 1 83 ? -10.357 -10.064 -1.748 1.00 88.50 83 TYR A O 1
ATOM 637 N N . LEU A 1 84 ? -8.577 -10.714 -0.559 1.00 87.00 84 LEU A N 1
ATOM 638 C CA . LEU A 1 84 ? -8.584 -12.102 -1.038 1.00 87.00 84 LEU A CA 1
ATOM 639 C C . LEU A 1 84 ? -9.818 -12.888 -0.579 1.00 87.00 84 LEU A C 1
ATOM 641 O O . LEU A 1 84 ? -10.236 -13.807 -1.277 1.00 87.00 84 LEU A O 1
ATOM 645 N N . MET A 1 85 ? -10.402 -12.529 0.564 1.00 87.69 85 MET A N 1
ATOM 646 C CA . MET A 1 85 ? -11.678 -13.073 1.042 1.00 87.69 85 MET A CA 1
ATOM 647 C C . MET A 1 85 ? -12.889 -12.499 0.287 1.00 87.69 85 MET A C 1
ATOM 649 O O . MET A 1 85 ? -14.011 -12.937 0.521 1.00 87.69 85 MET A O 1
ATOM 653 N N . GLY A 1 86 ? -12.679 -11.543 -0.625 1.00 85.88 86 GLY A N 1
ATOM 654 C CA . GLY A 1 86 ? -13.738 -10.901 -1.400 1.00 85.88 86 GLY A CA 1
ATOM 655 C C . GLY A 1 86 ? -14.334 -9.660 -0.736 1.00 85.88 86 GLY A C 1
ATOM 656 O O . GLY A 1 86 ? -15.378 -9.190 -1.183 1.00 85.88 86 GLY A O 1
ATOM 657 N N . ALA A 1 87 ? -13.698 -9.114 0.306 1.00 88.50 87 ALA A N 1
ATOM 658 C CA . ALA A 1 87 ? -14.135 -7.867 0.921 1.00 88.50 87 ALA A CA 1
ATOM 659 C C . ALA A 1 87 ? -13.819 -6.669 0.015 1.00 88.50 87 ALA A C 1
ATOM 661 O O . ALA A 1 87 ? -12.721 -6.562 -0.544 1.00 88.50 87 ALA A O 1
ATOM 662 N N . ASP A 1 88 ? -14.746 -5.715 -0.062 1.00 90.44 88 ASP A N 1
ATOM 663 C CA . ASP A 1 88 ? -14.464 -4.411 -0.657 1.00 90.44 88 ASP A CA 1
ATOM 664 C C . ASP A 1 88 ? -13.608 -3.581 0.317 1.00 90.44 88 ASP A C 1
ATOM 666 O O . ASP A 1 88 ? -14.097 -3.031 1.307 1.00 90.44 88 ASP A O 1
ATOM 670 N N . VAL A 1 89 ? -12.302 -3.514 0.045 1.00 91.25 89 VAL A N 1
ATOM 671 C CA . VAL A 1 89 ? -11.318 -2.839 0.909 1.00 91.25 89 VAL A CA 1
ATOM 672 C C . VAL A 1 89 ? -11.557 -1.337 1.059 1.00 91.25 89 VAL A C 1
ATOM 674 O O . VAL A 1 89 ? -11.193 -0.767 2.084 1.00 91.25 89 VAL A O 1
ATOM 677 N N . ASP A 1 90 ? -12.176 -0.691 0.072 1.00 90.69 90 ASP A N 1
ATOM 678 C CA . ASP A 1 90 ? -12.457 0.745 0.098 1.00 90.69 90 ASP A CA 1
ATOM 679 C C . ASP A 1 90 ? -13.640 1.046 1.036 1.00 90.69 90 ASP A C 1
ATOM 681 O O . ASP A 1 90 ? -13.602 1.981 1.842 1.00 90.69 90 ASP A O 1
ATOM 685 N N . LYS A 1 91 ? -14.667 0.186 1.019 1.00 89.88 91 LYS A N 1
ATOM 686 C CA . LYS A 1 91 ? -15.755 0.227 2.008 1.00 89.88 91 LYS A CA 1
ATOM 687 C C . LYS A 1 91 ? -15.279 -0.157 3.405 1.00 89.88 91 LYS A C 1
ATOM 689 O O . LYS A 1 91 ? -15.629 0.532 4.360 1.00 89.88 91 LYS A O 1
ATOM 694 N N . LEU A 1 92 ? -14.457 -1.202 3.519 1.00 92.62 92 LEU A N 1
ATOM 695 C CA . LEU A 1 92 ? -13.862 -1.620 4.788 1.00 92.62 92 LEU A CA 1
ATOM 696 C C . LEU A 1 92 ? -13.074 -0.470 5.427 1.00 92.62 92 LEU A C 1
ATOM 698 O O . LEU A 1 92 ? -13.272 -0.171 6.600 1.0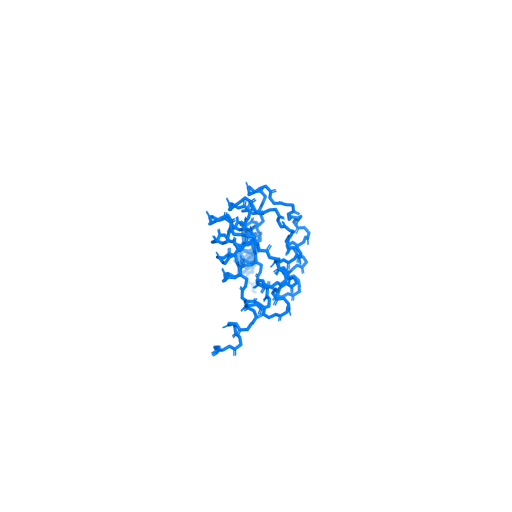0 92.62 92 LEU A O 1
ATOM 702 N N . ALA A 1 93 ? -12.235 0.226 4.653 1.00 92.56 93 ALA A N 1
ATOM 703 C CA . ALA A 1 93 ? -11.469 1.367 5.147 1.00 92.56 93 ALA A CA 1
ATOM 704 C C . ALA A 1 93 ? -12.363 2.500 5.671 1.00 92.56 93 ALA A C 1
ATOM 706 O O . ALA A 1 93 ? -12.100 3.046 6.744 1.00 92.56 93 ALA A O 1
ATOM 707 N N . ARG A 1 94 ? -13.454 2.816 4.960 1.00 92.44 94 ARG A N 1
ATOM 708 C CA . ARG A 1 94 ? -14.470 3.771 5.431 1.00 92.44 94 ARG A CA 1
ATOM 709 C C . ARG A 1 94 ? -15.138 3.328 6.726 1.00 92.44 94 ARG A C 1
ATOM 711 O O . ARG A 1 94 ? -15.230 4.141 7.639 1.00 92.44 94 ARG A O 1
ATOM 718 N N . ALA A 1 95 ? -15.572 2.074 6.813 1.00 90.94 95 ALA A N 1
ATOM 719 C CA . ALA A 1 95 ? -16.233 1.537 8.000 1.00 90.94 95 ALA A CA 1
ATOM 720 C C . ALA A 1 95 ? -15.312 1.574 9.228 1.00 90.94 95 ALA A C 1
ATOM 722 O O . ALA A 1 95 ? -15.707 2.060 10.283 1.00 90.94 95 ALA A O 1
ATOM 723 N N . VAL A 1 96 ? -14.053 1.156 9.066 1.00 91.44 96 VAL A N 1
ATOM 724 C CA . VAL A 1 96 ? -13.030 1.207 10.122 1.00 91.44 96 VAL A CA 1
ATOM 725 C C . VAL A 1 96 ? -12.781 2.645 10.574 1.00 91.44 96 VAL A C 1
ATOM 727 O O . VAL A 1 96 ? -12.732 2.927 11.770 1.00 91.44 96 VAL A O 1
ATOM 730 N N . CYS A 1 97 ? -12.645 3.572 9.625 1.00 91.25 97 CYS A N 1
ATOM 731 C CA . CYS A 1 97 ? -12.441 4.978 9.942 1.00 91.25 97 CYS A CA 1
ATOM 732 C C . CYS A 1 97 ? -13.647 5.584 10.675 1.00 91.25 97 CYS A C 1
ATOM 734 O O . CYS A 1 97 ? -13.468 6.328 11.635 1.00 91.25 97 CYS A O 1
ATOM 736 N N . PHE A 1 98 ? -14.867 5.236 10.258 1.00 91.25 98 PHE A N 1
ATOM 737 C CA . PHE A 1 98 ? -16.101 5.681 10.899 1.00 91.25 98 PHE A CA 1
ATOM 738 C C . PHE A 1 98 ? -16.219 5.148 12.330 1.00 91.25 98 PHE A C 1
ATOM 740 O O . PHE A 1 98 ? -16.444 5.931 13.248 1.00 91.25 98 PHE A O 1
ATOM 747 N N . ALA A 1 99 ? -15.990 3.850 12.544 1.00 90.62 99 ALA A N 1
ATOM 748 C CA . ALA A 1 99 ? -16.002 3.256 13.880 1.00 90.62 99 ALA A CA 1
ATOM 749 C C . ALA A 1 99 ? -14.965 3.925 14.796 1.00 90.62 99 ALA A C 1
ATOM 751 O O . ALA A 1 99 ? -15.264 4.279 15.934 1.00 90.62 99 ALA A O 1
ATOM 752 N N . LYS A 1 100 ? -13.762 4.196 14.269 1.00 91.19 100 LYS A N 1
ATOM 753 C CA . LYS A 1 100 ? -12.709 4.880 15.024 1.00 91.19 100 LYS A CA 1
ATOM 754 C C . LYS A 1 100 ? -13.048 6.335 15.356 1.00 91.19 100 LYS A C 1
ATOM 756 O O . LYS A 1 100 ? -12.718 6.787 16.447 1.00 91.19 100 LYS A O 1
ATOM 761 N N . GLN A 1 101 ? -13.685 7.066 14.442 1.00 89.06 101 GLN A N 1
ATOM 762 C CA . GLN A 1 101 ? -14.112 8.450 14.678 1.00 89.06 101 GLN A CA 1
ATOM 763 C C . GLN A 1 101 ? -15.224 8.555 15.728 1.00 89.06 101 GLN A C 1
ATOM 765 O O . GLN A 1 101 ? -15.248 9.531 16.472 1.00 89.06 101 GLN A O 1
ATOM 770 N N . ASN A 1 102 ? -16.113 7.561 15.804 1.00 91.12 102 ASN A N 1
ATOM 771 C CA . ASN A 1 102 ? -17.192 7.509 16.796 1.00 91.12 102 ASN A CA 1
ATOM 772 C C . ASN A 1 102 ? -16.774 6.846 18.124 1.00 91.12 102 ASN A C 1
ATOM 774 O O . ASN A 1 102 ? -17.602 6.714 19.019 1.00 91.12 102 ASN A O 1
ATOM 778 N N . ASP A 1 103 ? -15.505 6.439 18.253 1.00 86.38 103 ASP A N 1
ATOM 779 C CA . ASP A 1 103 ? -14.961 5.699 19.402 1.00 86.38 103 ASP A CA 1
ATOM 780 C C . ASP A 1 103 ? -15.760 4.422 19.743 1.00 86.38 103 ASP A C 1
ATOM 782 O O . ASP A 1 103 ? -15.826 3.976 20.889 1.00 86.38 103 ASP A O 1
ATOM 786 N N . GLU A 1 104 ? -16.372 3.809 18.724 1.00 86.56 104 GLU A N 1
ATOM 787 C CA . GLU A 1 104 ? -17.112 2.562 18.877 1.00 86.56 104 GLU A CA 1
ATOM 788 C C . GLU A 1 104 ? -16.136 1.379 18.964 1.00 86.56 104 GLU A C 1
ATOM 790 O O . GLU A 1 104 ? -15.213 1.266 18.145 1.00 86.56 104 GLU A O 1
ATOM 795 N N . PRO A 1 105 ? -16.315 0.461 19.932 1.00 85.25 105 PRO A N 1
ATOM 796 C CA . PRO A 1 105 ? -15.509 -0.745 19.997 1.00 85.25 105 PRO A CA 1
ATOM 797 C C . PRO A 1 105 ? -15.843 -1.632 18.795 1.00 85.25 105 PRO A C 1
ATOM 799 O O . PRO A 1 105 ? -16.941 -2.173 18.699 1.00 85.25 105 PRO A O 1
ATOM 802 N N . PHE A 1 106 ? -14.884 -1.804 17.886 1.00 86.81 106 PHE A N 1
ATOM 803 C CA . PHE A 1 106 ? -15.040 -2.665 16.718 1.00 86.81 106 PHE A CA 1
ATOM 804 C C . PHE A 1 106 ? -14.030 -3.812 16.728 1.00 86.81 106 PHE A C 1
ATOM 806 O O . PHE A 1 106 ? -12.893 -3.675 17.185 1.00 86.81 106 PHE A O 1
ATOM 813 N N . VAL A 1 107 ? -14.446 -4.949 16.172 1.00 90.00 107 VAL A N 1
ATOM 814 C CA . VAL A 1 107 ? -13.580 -6.101 15.917 1.00 90.00 107 VAL A CA 1
ATOM 815 C C . VAL A 1 107 ? -13.272 -6.143 14.425 1.00 90.00 107 VAL A C 1
ATOM 817 O O . VAL A 1 107 ? -14.176 -6.066 13.596 1.00 90.00 107 VAL A O 1
ATOM 820 N N . TRP A 1 108 ? -11.990 -6.266 14.074 1.00 88.31 108 TRP A N 1
ATOM 821 C CA . TRP A 1 108 ? -11.542 -6.267 12.676 1.00 88.31 108 TRP A CA 1
ATOM 822 C C . TRP A 1 108 ? -12.265 -7.318 11.825 1.00 88.31 108 TRP A C 1
ATOM 824 O O . TRP A 1 108 ? -12.762 -7.001 10.747 1.00 88.31 108 TRP A O 1
ATOM 834 N N . ASP A 1 109 ? -12.369 -8.547 12.329 1.00 89.19 109 ASP A N 1
ATOM 835 C CA . ASP A 1 109 ? -12.963 -9.665 11.591 1.00 89.19 109 ASP A CA 1
ATOM 836 C C . ASP A 1 109 ? -14.463 -9.463 11.314 1.00 89.19 109 ASP A C 1
ATOM 838 O O . ASP A 1 109 ? -14.949 -9.873 10.262 1.00 89.19 109 ASP A O 1
ATOM 842 N N . ASP A 1 110 ? -15.179 -8.775 12.208 1.00 89.44 110 ASP A N 1
ATOM 843 C CA . ASP A 1 110 ? -16.606 -8.465 12.051 1.00 89.44 110 ASP A CA 1
ATOM 844 C C . ASP A 1 110 ? -16.842 -7.409 10.958 1.00 89.44 110 ASP A C 1
ATOM 846 O O . ASP A 1 110 ? -17.706 -7.552 10.088 1.00 89.44 110 ASP A O 1
ATOM 850 N N . LEU A 1 111 ? -15.983 -6.384 10.912 1.00 89.19 111 LEU A N 1
ATOM 851 C CA . LEU A 1 111 ? -16.004 -5.394 9.833 1.00 89.19 111 LEU A CA 1
ATOM 852 C C . LEU A 1 111 ? -15.633 -6.012 8.481 1.00 89.19 111 LEU A C 1
ATOM 854 O O . LEU A 1 111 ? -16.217 -5.648 7.459 1.00 89.19 111 LEU A O 1
ATOM 858 N N . VAL A 1 112 ? -14.688 -6.958 8.460 1.00 91.06 112 VAL A N 1
ATOM 859 C CA . VAL A 1 112 ? -14.343 -7.707 7.243 1.00 91.06 112 VAL A CA 1
ATOM 860 C C . VAL A 1 112 ? -15.528 -8.552 6.782 1.00 91.06 112 VAL A C 1
ATOM 862 O O . VAL A 1 112 ? -15.873 -8.492 5.605 1.00 91.06 112 VAL A O 1
ATOM 865 N N . ALA A 1 113 ? -16.182 -9.286 7.684 1.00 89.56 113 ALA A N 1
ATOM 866 C CA . ALA A 1 113 ? -17.365 -10.081 7.359 1.00 89.56 113 ALA A CA 1
ATOM 867 C C . ALA A 1 113 ? -18.497 -9.211 6.793 1.00 89.56 113 ALA A C 1
ATOM 869 O O . ALA A 1 113 ? -19.043 -9.520 5.733 1.00 89.56 113 ALA A O 1
ATOM 870 N N . THR A 1 114 ? -18.766 -8.069 7.429 1.00 89.25 114 THR A N 1
ATOM 871 C CA . THR A 1 114 ? -19.759 -7.091 6.965 1.00 89.25 114 THR A CA 1
ATOM 872 C C . THR A 1 114 ? -19.411 -6.547 5.575 1.00 89.25 114 THR A C 1
ATOM 874 O O . THR A 1 114 ? -20.274 -6.440 4.704 1.00 89.25 114 THR A O 1
ATOM 877 N N . ALA A 1 115 ? -18.134 -6.243 5.325 1.00 89.38 115 ALA A N 1
ATOM 878 C CA . ALA A 1 115 ? -17.669 -5.759 4.027 1.00 89.38 115 ALA A CA 1
ATOM 879 C C . ALA A 1 115 ? -17.739 -6.828 2.919 1.00 89.38 115 ALA A C 1
ATOM 881 O O . ALA A 1 115 ? -17.916 -6.479 1.751 1.00 89.38 115 ALA A O 1
ATOM 882 N N . ILE A 1 116 ? -17.602 -8.114 3.259 1.00 89.62 116 ILE A N 1
ATOM 883 C CA . ILE A 1 116 ? -17.808 -9.233 2.325 1.00 89.62 116 ILE A CA 1
ATOM 884 C C . ILE A 1 116 ? -19.295 -9.370 1.998 1.00 89.62 116 ILE A C 1
ATOM 886 O O . ILE A 1 116 ? -19.662 -9.455 0.825 1.00 89.62 116 ILE A O 1
ATOM 890 N N . GLU A 1 117 ? -20.154 -9.358 3.018 1.00 87.69 117 GLU A N 1
ATOM 891 C CA . GLU A 1 117 ? -21.597 -9.491 2.836 1.00 87.69 117 GLU A CA 1
ATOM 892 C C . GLU A 1 117 ? -22.152 -8.356 1.968 1.00 87.69 117 GLU A C 1
ATOM 894 O O . GLU A 1 117 ? -22.850 -8.615 0.988 1.00 87.69 117 GLU A O 1
ATOM 899 N N . ASP A 1 118 ? -21.776 -7.108 2.251 1.00 87.31 118 ASP A N 1
ATOM 900 C CA . ASP A 1 118 ? -22.201 -5.945 1.464 1.00 87.31 118 ASP A CA 1
ATOM 901 C C . ASP A 1 118 ? -21.655 -5.960 0.024 1.00 87.31 118 ASP A C 1
ATOM 903 O O . ASP A 1 118 ? -22.272 -5.415 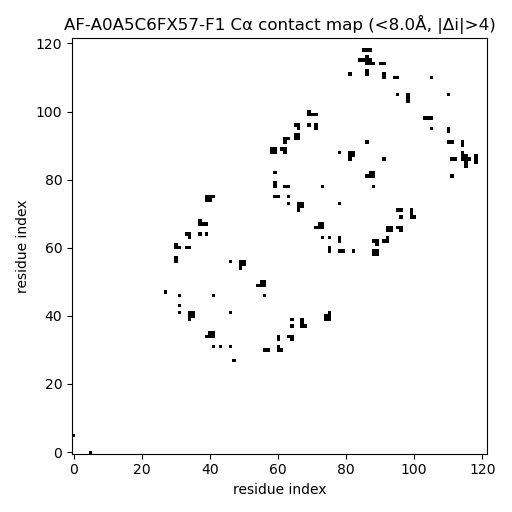-0.894 1.00 87.31 118 ASP A O 1
ATOM 907 N N . ASN A 1 119 ? -20.509 -6.606 -0.213 1.00 87.00 119 ASN A N 1
ATOM 908 C CA . ASN A 1 119 ? -19.994 -6.810 -1.565 1.00 87.00 119 ASN A CA 1
ATOM 909 C C . ASN A 1 119 ? -20.771 -7.899 -2.328 1.00 87.00 119 ASN A C 1
ATOM 911 O O . ASN A 1 119 ? -20.975 -7.767 -3.528 1.00 87.00 119 ASN A O 1
ATOM 915 N N . SER A 1 120 ? -21.252 -8.939 -1.637 1.00 77.69 120 SER A N 1
ATOM 916 C CA . SER A 1 120 ? -22.030 -10.034 -2.242 1.00 77.69 120 SER A CA 1
ATOM 917 C C . SER A 1 120 ? -23.453 -9.651 -2.671 1.00 77.69 120 SER A C 1
ATOM 919 O O . SER A 1 120 ? -24.058 -10.350 -3.479 1.00 77.69 120 SER A O 1
ATOM 921 N N . ARG A 1 121 ? -24.002 -8.551 -2.134 1.00 74.69 121 ARG A N 1
ATOM 922 C CA . ARG A 1 121 ? -25.346 -8.046 -2.476 1.00 74.69 121 ARG A CA 1
ATOM 923 C C . ARG A 1 121 ? -25.380 -7.171 -3.740 1.00 74.69 121 ARG A C 1
ATOM 925 O O . ARG A 1 121 ? -26.451 -6.669 -4.083 1.00 74.69 121 ARG A O 1
ATOM 932 N N . ARG A 1 122 ? -24.237 -6.945 -4.394 1.00 60.78 122 ARG A N 1
ATOM 933 C CA . ARG A 1 122 ? -24.111 -6.213 -5.666 1.00 60.78 122 ARG A CA 1
ATOM 934 C C . ARG A 1 122 ? -23.986 -7.165 -6.844 1.00 60.78 122 ARG A C 1
ATOM 936 O O . ARG A 1 122 ? -24.522 -6.792 -7.909 1.00 60.78 122 ARG A O 1
#

Sequence (122 aa):
MNNELIAVIVAAFLAVFILVVATVFLLLIRPWLQVFLSGGKASPLTILAMRLRGMPVKTICDAYVMIVHCGVAVDINQIQKAYLMGADVDKLARAVCFAKQNDEPFVWDDLVATAIEDNSRR